Protein AF-A0A0G2JDP6-F1 (afdb_monomer_lite)

Organism: Mus musculus (NCBI:txid10090)

Radius of gyration: 24.25 Å; chains: 1; bounding box: 57×30×62 Å

Foldseek 3Di:
DVVVVVVVVVVVVVVVVVVVVVVVCCVVPPQPDDWDWDQDPVRDIDTDDDDRDPDDDDAPPVGDDFAEDAWVVNVPPDPTDDDDPDPPDPTDYDYD

Structure (mmCIF, N/CA/C/O backbone):
data_AF-A0A0G2JDP6-F1
#
_entry.id   AF-A0A0G2JDP6-F1
#
loop_
_atom_site.group_PDB
_atom_site.id
_atom_site.type_symbol
_atom_site.label_atom_id
_atom_site.label_alt_id
_atom_site.label_comp_id
_atom_site.label_asym_id
_atom_site.label_entity_id
_atom_site.label_seq_id
_atom_site.pdbx_PDB_ins_code
_atom_site.Cartn_x
_atom_site.Cartn_y
_atom_site.Cartn_z
_atom_site.occupancy
_atom_site.B_iso_or_equiv
_atom_site.auth_seq_id
_atom_site.auth_comp_id
_atom_site.auth_asym_id
_atom_site.auth_atom_id
_atom_site.pdbx_PDB_model_num
ATOM 1 N N . MET A 1 1 ? -37.691 4.862 43.878 1.00 62.28 1 MET A N 1
ATOM 2 C CA . MET A 1 1 ? -36.259 5.213 44.036 1.00 62.28 1 MET A CA 1
ATOM 3 C C . MET A 1 1 ? -35.328 4.170 43.407 1.00 62.28 1 MET A C 1
ATOM 5 O O . MET A 1 1 ? -34.519 4.550 42.577 1.00 62.28 1 MET A O 1
ATOM 9 N N . LEU A 1 2 ? -35.495 2.869 43.688 1.00 64.81 2 LEU A N 1
ATOM 10 C CA . LEU A 1 2 ? -34.685 1.780 43.098 1.00 64.81 2 LEU A CA 1
ATOM 11 C C . LEU A 1 2 ? -34.725 1.705 41.556 1.00 64.81 2 LEU A C 1
ATOM 13 O O . LEU A 1 2 ? -33.679 1.564 40.934 1.00 64.81 2 LEU A O 1
ATOM 17 N N . LEU A 1 3 ? -35.899 1.885 40.933 1.00 66.44 3 LEU A N 1
ATOM 18 C CA . LEU A 1 3 ? -36.023 1.928 39.464 1.00 66.44 3 LEU A CA 1
ATOM 19 C C . LEU A 1 3 ? -35.224 3.078 38.826 1.00 66.44 3 LEU A C 1
ATOM 21 O O . LEU A 1 3 ? -34.609 2.899 37.782 1.00 66.44 3 LEU A O 1
ATOM 25 N N . SER A 1 4 ? -35.197 4.247 39.473 1.00 71.88 4 SER A N 1
ATOM 26 C CA . SER A 1 4 ? -34.457 5.417 38.984 1.00 71.88 4 SER A CA 1
ATOM 27 C C . SER A 1 4 ? -32.946 5.194 39.040 1.00 71.88 4 SER A C 1
ATOM 29 O O . SER A 1 4 ? -32.233 5.607 38.133 1.00 71.88 4 SER A O 1
ATOM 31 N N . ILE A 1 5 ? -32.464 4.521 40.089 1.00 69.81 5 ILE A N 1
ATOM 32 C CA . ILE A 1 5 ? -31.047 4.175 40.259 1.00 69.81 5 ILE A CA 1
ATOM 33 C C . ILE A 1 5 ? -30.642 3.102 39.237 1.00 69.81 5 ILE A C 1
ATOM 35 O O . ILE A 1 5 ? -29.591 3.220 38.617 1.00 69.81 5 ILE A O 1
ATOM 39 N N . GLY A 1 6 ? -31.498 2.104 38.988 1.00 68.00 6 GLY A N 1
ATOM 40 C CA . GLY A 1 6 ? -31.259 1.077 37.968 1.00 68.00 6 GLY A CA 1
ATOM 41 C C . GLY A 1 6 ? -31.107 1.650 36.555 1.00 68.00 6 GLY A C 1
ATOM 42 O O . GLY A 1 6 ? -30.171 1.282 35.848 1.00 68.00 6 GLY A O 1
ATOM 43 N N . MET A 1 7 ? -31.958 2.608 36.165 1.00 69.31 7 MET A N 1
ATOM 44 C CA . MET A 1 7 ? -31.839 3.278 34.860 1.00 69.31 7 MET A CA 1
ATOM 45 C C . MET A 1 7 ? -30.584 4.156 34.751 1.00 69.31 7 MET A C 1
ATOM 47 O O . MET A 1 7 ? -29.950 4.184 33.698 1.00 69.31 7 MET A O 1
ATOM 51 N N . LEU A 1 8 ? -30.181 4.822 35.839 1.00 72.44 8 LEU A N 1
ATOM 52 C CA . LEU A 1 8 ? -28.931 5.588 35.891 1.00 72.44 8 LEU A CA 1
ATOM 53 C C . LEU A 1 8 ? -27.704 4.688 35.694 1.00 72.44 8 LEU A C 1
ATOM 55 O O . LEU A 1 8 ? -26.831 5.019 34.895 1.00 72.44 8 LEU A O 1
ATOM 59 N N . MET A 1 9 ? -27.663 3.526 36.347 1.00 70.25 9 MET A N 1
ATOM 60 C CA . MET A 1 9 ? -26.551 2.577 36.206 1.00 70.25 9 MET A CA 1
ATOM 61 C C . MET A 1 9 ? -26.471 1.989 34.789 1.00 70.25 9 MET A C 1
ATOM 63 O O . MET A 1 9 ? -25.375 1.890 34.245 1.00 70.25 9 MET A O 1
ATOM 67 N N . LEU A 1 10 ? -27.616 1.681 34.164 1.00 73.25 10 LEU A N 1
ATOM 68 C CA . LEU A 1 10 ? -27.697 1.266 32.754 1.00 73.25 10 LEU A CA 1
ATOM 69 C C . LEU A 1 10 ? -27.219 2.363 31.788 1.00 73.25 10 LEU A C 1
ATOM 71 O O . LEU A 1 10 ? -26.515 2.069 30.825 1.00 73.25 10 LEU A O 1
ATOM 75 N N . SER A 1 11 ? -27.544 3.632 32.055 1.00 86.56 11 SER A N 1
ATOM 76 C CA . SER A 1 11 ? -27.038 4.745 31.239 1.00 86.56 11 SER A CA 1
ATOM 77 C C . SER A 1 11 ? -25.528 4.941 31.392 1.00 86.56 11 SER A C 1
ATOM 79 O O . SER A 1 11 ? -24.836 5.188 30.408 1.00 86.56 11 SER A O 1
ATOM 81 N N . ALA A 1 12 ? -24.993 4.774 32.605 1.00 86.00 12 ALA A N 1
ATOM 82 C CA . ALA A 1 12 ? -23.573 4.951 32.882 1.00 86.00 12 ALA A CA 1
ATOM 83 C C . ALA A 1 12 ? -22.729 3.851 32.226 1.00 86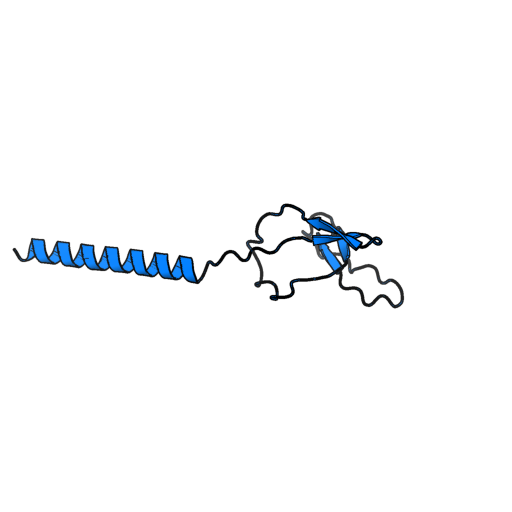.00 12 ALA A C 1
ATOM 85 O O . ALA A 1 12 ? -21.692 4.144 31.630 1.00 86.00 12 ALA A O 1
ATOM 86 N N . THR A 1 13 ? -23.190 2.597 32.273 1.00 89.00 13 THR A N 1
ATOM 87 C CA . THR A 1 13 ? -22.524 1.490 31.574 1.00 89.00 13 THR A CA 1
ATOM 88 C C . THR A 1 13 ? -22.602 1.662 30.063 1.00 89.00 13 THR A C 1
ATOM 90 O O . THR A 1 13 ? -21.597 1.463 29.385 1.00 89.00 13 THR A O 1
ATOM 93 N N . GLN A 1 14 ? -23.738 2.112 29.526 1.00 90.44 14 GLN A N 1
ATOM 94 C CA . GLN A 1 14 ? -23.864 2.395 28.098 1.00 90.44 14 GLN A CA 1
ATOM 95 C C . GLN A 1 14 ? -22.895 3.502 27.653 1.00 90.44 14 GLN A C 1
ATOM 97 O O . GLN A 1 14 ? -22.152 3.310 26.694 1.00 90.44 14 GLN A O 1
ATOM 102 N N . VAL A 1 15 ? -22.825 4.620 28.380 1.00 91.38 15 VAL A N 1
ATOM 103 C CA . VAL A 1 15 ? -21.871 5.704 28.086 1.00 91.38 15 VAL A CA 1
ATOM 104 C C . VAL A 1 15 ? -20.428 5.207 28.175 1.00 91.38 15 VAL A C 1
ATOM 106 O O . VAL A 1 15 ? -19.635 5.489 27.280 1.00 91.38 15 VAL A O 1
ATOM 109 N N . TYR A 1 16 ? -20.099 4.421 29.204 1.00 93.50 16 TYR A N 1
ATOM 110 C CA . TYR A 1 16 ? -18.772 3.829 29.350 1.00 93.50 16 TYR A CA 1
ATOM 111 C C . TYR A 1 16 ? -18.421 2.928 28.161 1.00 93.50 16 TYR A C 1
ATOM 113 O O . TYR A 1 16 ? -17.357 3.094 27.577 1.00 93.50 16 TYR A O 1
ATOM 121 N N . THR A 1 17 ? -19.322 2.026 27.754 1.00 92.81 17 THR A N 1
ATOM 122 C CA . THR A 1 17 ? -19.084 1.127 26.610 1.00 92.81 17 THR A CA 1
ATOM 123 C C . THR A 1 17 ? -18.930 1.872 25.286 1.00 92.81 17 THR A C 1
ATOM 125 O O . THR A 1 17 ? -18.046 1.539 24.504 1.00 92.81 17 THR A O 1
ATOM 128 N N . ILE A 1 18 ? -19.732 2.910 25.036 1.00 93.94 18 ILE A N 1
ATOM 129 C CA . ILE A 1 18 ? -19.590 3.734 23.828 1.00 93.94 18 ILE A CA 1
ATOM 130 C C . ILE A 1 18 ? -18.234 4.444 23.836 1.00 93.94 18 ILE A C 1
ATOM 132 O O . ILE A 1 18 ? -17.518 4.409 22.837 1.00 93.94 18 ILE A O 1
ATOM 136 N N . LEU A 1 19 ? -17.855 5.049 24.966 1.00 94.12 19 LEU A N 1
ATOM 137 C CA . LEU A 1 19 ? -16.583 5.756 25.099 1.00 94.12 19 LEU A CA 1
ATOM 138 C C . LEU A 1 19 ? -15.389 4.815 24.890 1.00 94.12 19 LEU A C 1
ATOM 140 O O . LEU A 1 19 ? -14.459 5.165 24.165 1.00 94.12 19 LEU A O 1
ATOM 144 N N . THR A 1 20 ? -15.409 3.624 25.496 1.00 93.50 20 THR A N 1
ATOM 145 C CA . THR A 1 20 ? -14.309 2.660 25.362 1.00 93.50 20 THR A CA 1
ATOM 146 C C . THR A 1 20 ? -14.191 2.124 23.942 1.00 93.50 20 THR A C 1
ATOM 148 O O . THR A 1 20 ? -13.077 2.057 23.426 1.00 93.50 20 THR A O 1
ATOM 151 N N . VAL A 1 21 ? -15.309 1.805 23.280 1.00 93.25 21 VAL A N 1
ATOM 152 C CA . VAL A 1 21 ? -15.309 1.371 21.874 1.00 93.25 21 VAL A CA 1
ATOM 153 C C . VAL A 1 21 ? -14.787 2.481 20.965 1.00 93.25 21 VAL A C 1
ATOM 155 O O . VAL A 1 21 ? -13.922 2.218 20.132 1.00 93.25 21 VAL A O 1
ATOM 158 N N . GLN A 1 22 ? -15.246 3.721 21.148 1.00 90.06 22 GLN A N 1
ATOM 159 C CA . GLN A 1 22 ? -14.822 4.848 20.319 1.00 90.06 22 GLN A CA 1
ATOM 160 C C . GLN A 1 22 ? -13.333 5.167 20.505 1.00 90.06 22 GLN A C 1
ATOM 162 O O . GLN A 1 22 ? -12.627 5.400 19.526 1.00 90.06 22 GLN A O 1
ATOM 167 N N . LEU A 1 23 ? -12.837 5.133 21.746 1.00 90.50 23 LEU A N 1
ATOM 168 C CA . LEU A 1 23 ? -11.422 5.342 22.048 1.00 90.50 23 LEU A CA 1
ATOM 169 C C . LEU A 1 23 ? -10.558 4.217 21.470 1.00 90.50 23 LEU A C 1
ATOM 171 O O . LEU A 1 23 ? -9.527 4.487 20.861 1.00 90.50 23 LEU A O 1
ATOM 175 N N . PHE A 1 24 ? -10.987 2.961 21.615 1.00 89.62 24 PHE A N 1
ATOM 176 C CA . PHE A 1 24 ? -10.287 1.820 21.029 1.00 89.62 24 PHE A CA 1
ATOM 177 C C . PHE A 1 24 ? -10.246 1.921 19.503 1.00 89.62 24 PHE A C 1
ATOM 179 O O . PHE A 1 24 ? -9.182 1.750 18.911 1.00 89.62 24 PHE A O 1
ATOM 186 N N . ALA A 1 25 ? -11.372 2.248 18.868 1.00 84.12 25 ALA A N 1
ATOM 187 C CA . ALA A 1 25 ? -11.439 2.471 17.431 1.00 84.12 25 ALA A CA 1
ATOM 188 C C . ALA A 1 25 ? -10.489 3.598 17.002 1.00 84.12 25 ALA A C 1
ATOM 190 O O . ALA A 1 25 ? -9.704 3.392 16.088 1.00 84.12 25 ALA A O 1
ATOM 191 N N . PHE A 1 26 ? -10.478 4.739 17.695 1.00 83.12 26 PHE A N 1
ATOM 192 C CA . PHE A 1 26 ? -9.584 5.859 17.384 1.00 83.12 26 PHE A CA 1
ATOM 193 C C . PHE A 1 26 ? -8.095 5.498 17.514 1.00 83.12 26 PHE A C 1
ATOM 195 O O . PHE A 1 26 ? -7.295 5.855 16.655 1.00 83.12 26 PHE A O 1
ATOM 202 N N . LEU A 1 27 ? -7.718 4.759 18.563 1.00 80.69 27 LEU A N 1
ATOM 203 C CA . LEU A 1 27 ? -6.326 4.362 18.798 1.00 80.69 27 LEU A CA 1
ATOM 204 C C . LEU A 1 27 ? -5.838 3.273 17.830 1.00 80.69 27 LEU A C 1
ATOM 206 O O . LEU A 1 27 ? -4.649 3.225 17.524 1.00 80.69 27 LEU A O 1
ATOM 210 N N . ASN A 1 28 ? -6.729 2.392 17.364 1.00 73.81 28 ASN A N 1
ATOM 211 C CA . ASN A 1 28 ? -6.362 1.259 16.505 1.00 73.81 28 ASN A CA 1
ATOM 212 C C . ASN A 1 28 ? -6.596 1.521 15.011 1.00 73.81 28 ASN A C 1
ATOM 214 O O . ASN A 1 28 ? -5.915 0.925 14.181 1.00 73.81 28 ASN A O 1
ATOM 218 N N . LEU A 1 29 ? -7.520 2.414 14.652 1.00 67.06 29 LEU A N 1
ATOM 219 C CA . LEU A 1 29 ? -7.769 2.853 13.276 1.00 67.06 29 LEU A CA 1
ATOM 220 C C . LEU A 1 29 ? -6.977 4.123 12.965 1.00 67.06 29 LEU A C 1
ATOM 222 O O . LEU A 1 29 ? -7.529 5.069 12.412 1.00 67.06 29 LEU A O 1
ATOM 226 N N . LEU A 1 30 ? -5.693 4.162 13.327 1.00 62.91 30 LEU A N 1
ATOM 227 C CA . LEU A 1 30 ? -4.807 5.221 12.852 1.00 62.91 30 LEU A CA 1
ATOM 228 C C . LEU A 1 30 ? -4.764 5.129 11.319 1.00 62.91 30 LEU A C 1
ATOM 230 O O . LEU A 1 30 ? -4.236 4.129 10.815 1.00 62.91 30 LEU A O 1
ATOM 234 N N . PRO A 1 31 ? -5.322 6.105 10.573 1.00 58.59 31 PRO A N 1
ATOM 235 C CA . PRO A 1 31 ? -5.133 6.139 9.136 1.00 58.59 31 PRO A CA 1
ATOM 236 C C . PRO A 1 31 ? -3.629 6.209 8.897 1.00 58.59 31 PRO A C 1
ATOM 238 O O . PRO A 1 31 ? -2.919 7.037 9.468 1.00 58.59 31 PRO A O 1
ATOM 241 N N . VAL A 1 32 ? -3.126 5.250 8.134 1.00 61.44 32 VAL A N 1
ATOM 242 C CA . VAL A 1 32 ? -1.739 5.275 7.698 1.00 61.44 32 VAL A CA 1
ATOM 243 C C . VAL A 1 32 ? -1.759 6.069 6.414 1.00 61.44 32 VAL A C 1
ATOM 245 O O . VAL A 1 32 ? -2.124 5.537 5.371 1.00 61.44 32 VAL A O 1
ATOM 248 N N . GLU A 1 33 ? -1.459 7.356 6.526 1.00 63.94 33 GLU A N 1
ATOM 249 C CA . GLU A 1 33 ? -1.147 8.171 5.361 1.00 63.94 33 GLU A CA 1
ATOM 250 C C . GLU A 1 33 ? 0.162 7.636 4.778 1.00 63.94 33 GLU A C 1
ATOM 252 O O . GLU A 1 33 ? 1.162 7.465 5.483 1.00 63.94 33 GLU A O 1
ATOM 257 N N . ALA A 1 34 ? 0.109 7.260 3.510 1.00 69.94 34 ALA A N 1
ATOM 258 C CA . ALA A 1 34 ? 1.260 6.870 2.730 1.00 69.94 34 ALA A CA 1
ATOM 259 C C . ALA A 1 34 ? 1.194 7.702 1.458 1.00 69.94 34 ALA A C 1
ATOM 261 O O . ALA A 1 34 ? 0.233 7.572 0.713 1.00 69.94 34 ALA A O 1
ATOM 262 N N . ASP A 1 35 ? 2.194 8.548 1.234 1.00 75.19 35 ASP A N 1
ATOM 263 C CA . ASP A 1 35 ? 2.226 9.408 0.057 1.00 75.19 35 ASP A CA 1
ATOM 264 C C . ASP A 1 35 ? 2.919 8.699 -1.108 1.00 75.19 35 ASP A C 1
ATOM 266 O O . ASP A 1 35 ? 3.964 8.053 -0.946 1.00 75.19 35 ASP A O 1
ATOM 270 N N . ILE A 1 36 ? 2.382 8.874 -2.316 1.00 79.94 36 ILE A N 1
ATOM 271 C CA . ILE A 1 36 ? 3.040 8.422 -3.541 1.00 79.94 36 ILE A CA 1
ATOM 272 C C . ILE A 1 36 ? 3.964 9.530 -4.046 1.00 79.94 36 ILE A C 1
ATOM 274 O O . ILE A 1 36 ? 3.519 10.573 -4.529 1.00 79.94 36 ILE A O 1
ATOM 278 N N . LEU A 1 37 ? 5.271 9.267 -3.982 1.00 82.50 37 LEU A N 1
ATOM 279 C CA . LEU A 1 37 ? 6.318 10.153 -4.486 1.00 82.50 37 LEU A CA 1
ATOM 280 C C . LEU A 1 37 ? 6.946 9.559 -5.749 1.00 82.50 37 LEU A C 1
ATOM 282 O O . LEU A 1 37 ? 7.618 8.525 -5.693 1.00 82.50 37 LEU A O 1
ATOM 286 N N . ALA A 1 38 ? 6.766 10.226 -6.889 1.00 83.75 38 ALA A N 1
ATOM 287 C CA . ALA A 1 38 ? 7.477 9.871 -8.113 1.00 83.75 38 ALA A CA 1
ATOM 288 C C . ALA A 1 38 ? 8.749 10.706 -8.248 1.00 83.75 38 ALA A C 1
ATOM 290 O O . ALA A 1 38 ? 8.726 11.913 -8.015 1.00 83.75 38 ALA A O 1
ATOM 291 N N . TYR A 1 39 ? 9.836 10.069 -8.682 1.00 82.38 39 TYR A N 1
ATOM 292 C CA . TYR A 1 39 ? 11.103 10.731 -8.978 1.00 82.38 39 TYR A CA 1
ATOM 293 C C . TYR A 1 39 ? 11.438 10.548 -10.452 1.00 82.38 39 TYR A C 1
ATOM 295 O O . TYR A 1 39 ? 11.366 9.431 -10.972 1.00 82.38 39 TYR A O 1
ATOM 303 N N . ASN A 1 40 ? 11.828 11.630 -11.121 1.00 80.75 40 ASN A N 1
ATOM 304 C CA . ASN A 1 40 ? 12.380 11.542 -12.468 1.00 80.75 40 ASN A CA 1
ATOM 305 C C . ASN A 1 40 ? 13.909 11.323 -12.428 1.00 80.75 40 ASN A C 1
ATOM 307 O O . ASN A 1 40 ? 14.543 11.369 -11.373 1.00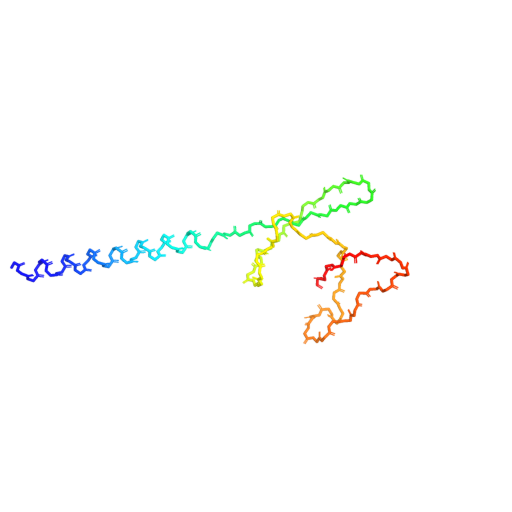 80.75 40 ASN A O 1
ATOM 311 N N . PHE A 1 41 ? 14.522 11.113 -13.596 1.00 81.06 41 PHE A N 1
ATOM 312 C CA . PHE A 1 41 ? 15.980 10.958 -13.723 1.00 81.06 41 PHE A CA 1
ATOM 313 C C . PHE A 1 41 ? 16.780 12.223 -13.360 1.00 81.06 41 PHE A C 1
ATOM 315 O O . PHE A 1 41 ? 17.990 12.146 -13.167 1.00 81.06 41 PHE A O 1
ATOM 322 N 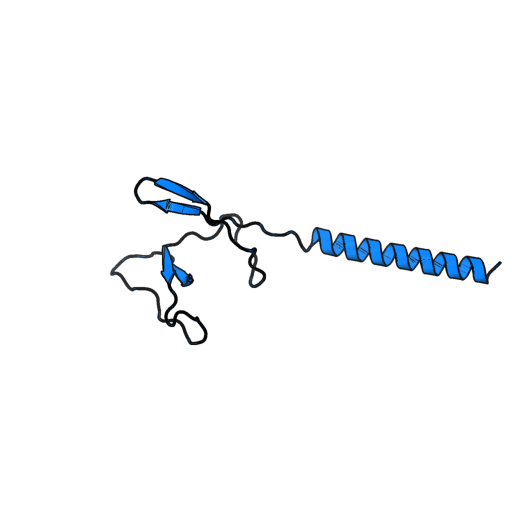N . GLU A 1 42 ? 16.115 13.370 -13.245 1.00 86.44 42 GLU A N 1
ATOM 323 C CA . GLU A 1 42 ? 16.687 14.663 -12.857 1.00 86.44 42 GLU A CA 1
ATOM 324 C C . GLU A 1 42 ? 16.473 14.960 -11.357 1.00 86.44 42 GLU A C 1
ATOM 326 O O . GLU A 1 42 ? 16.691 16.084 -10.911 1.00 86.44 42 GLU A O 1
ATOM 331 N N . ASN A 1 43 ? 16.052 13.960 -10.566 1.00 80.62 43 ASN A N 1
ATOM 332 C CA . ASN A 1 43 ? 15.713 14.066 -9.140 1.00 80.62 43 ASN A CA 1
ATOM 333 C C . ASN A 1 43 ? 14.600 15.077 -8.804 1.00 80.62 43 ASN A C 1
ATOM 335 O O . ASN A 1 43 ? 14.441 15.456 -7.642 1.00 80.62 43 ASN A O 1
ATOM 339 N N . ALA A 1 44 ? 13.796 15.492 -9.781 1.00 83.44 44 ALA A N 1
ATOM 340 C CA . ALA A 1 44 ? 12.556 16.200 -9.507 1.00 83.44 44 ALA A CA 1
ATOM 341 C C . ALA A 1 44 ? 11.547 15.215 -8.906 1.00 83.44 44 ALA A C 1
ATOM 343 O O . ALA A 1 44 ? 11.399 14.093 -9.401 1.00 83.44 44 ALA A O 1
ATOM 344 N N . SER A 1 45 ? 10.871 15.641 -7.839 1.00 85.00 45 SER A N 1
ATOM 345 C CA . SER A 1 45 ? 9.832 14.855 -7.177 1.00 85.00 45 SER A CA 1
ATOM 346 C C . SER A 1 45 ? 8.457 15.474 -7.392 1.00 85.00 45 SER A C 1
ATOM 348 O O . SER A 1 45 ? 8.320 16.697 -7.441 1.00 85.00 45 SER A O 1
ATOM 350 N N . GLN A 1 46 ? 7.448 14.619 -7.534 1.00 84.62 46 GLN A N 1
ATOM 351 C CA . GLN A 1 46 ? 6.047 15.016 -7.592 1.00 84.62 46 GLN A CA 1
ATOM 352 C C . GLN A 1 46 ? 5.221 14.090 -6.702 1.00 84.62 46 GLN A C 1
ATOM 354 O O . GLN A 1 46 ? 5.366 12.867 -6.776 1.00 84.62 46 GLN A O 1
ATOM 359 N N . THR A 1 47 ? 4.357 14.689 -5.886 1.00 83.81 47 THR A N 1
ATOM 360 C CA . THR A 1 47 ? 3.360 13.974 -5.087 1.00 83.81 47 THR A CA 1
ATOM 361 C C . THR A 1 47 ? 2.097 13.767 -5.911 1.00 83.81 47 THR A C 1
ATOM 363 O O . THR A 1 47 ? 1.666 14.675 -6.628 1.00 83.81 47 THR A O 1
ATOM 366 N N . PHE A 1 48 ? 1.517 12.575 -5.813 1.00 82.00 48 PHE A N 1
ATOM 367 C CA . PHE A 1 48 ? 0.234 12.246 -6.424 1.00 82.00 48 PHE A CA 1
ATOM 368 C C . PHE A 1 48 ? -0.814 12.073 -5.337 1.00 82.00 48 PHE A C 1
ATOM 370 O O . PHE A 1 48 ? -0.572 11.375 -4.360 1.00 82.00 48 PHE A O 1
ATOM 377 N N . GLU A 1 49 ? -1.973 12.692 -5.540 1.00 83.06 49 GLU A N 1
ATOM 378 C CA . GLU A 1 49 ? -3.138 12.473 -4.690 1.00 83.06 49 GLU A CA 1
ATOM 379 C C . GLU A 1 49 ? -3.643 11.043 -4.891 1.00 83.06 49 GLU A C 1
ATOM 381 O O . GLU A 1 49 ? -3.938 10.631 -6.020 1.00 83.06 49 GLU A O 1
ATOM 386 N N . ASP A 1 50 ? -3.764 10.296 -3.802 1.00 78.38 50 ASP A N 1
ATOM 387 C CA . ASP A 1 50 ? -4.271 8.937 -3.794 1.00 78.38 50 ASP A CA 1
ATOM 388 C C . ASP A 1 50 ? -5.401 8.759 -2.772 1.00 78.38 50 ASP A C 1
ATOM 390 O O . ASP A 1 50 ? -5.717 9.624 -1.953 1.00 78.38 50 ASP A O 1
ATOM 394 N N . LEU A 1 51 ? -6.098 7.629 -2.885 1.00 78.75 51 LEU A N 1
ATOM 395 C CA . LEU A 1 51 ? -7.063 7.218 -1.876 1.00 78.75 51 LEU A CA 1
ATOM 396 C C . LEU A 1 51 ? -6.365 6.268 -0.907 1.00 78.75 51 LEU A C 1
ATOM 398 O O . LEU A 1 51 ? -5.658 5.365 -1.359 1.00 78.75 51 LEU A O 1
ATOM 402 N N . PRO A 1 52 ? -6.626 6.385 0.406 1.00 72.56 52 PRO A N 1
ATOM 403 C CA . PRO A 1 52 ? -5.986 5.525 1.385 1.00 72.56 52 PRO A CA 1
ATOM 404 C C . PRO A 1 52 ? -6.297 4.057 1.080 1.00 72.56 52 PRO A C 1
ATOM 406 O O . PRO A 1 52 ? -7.464 3.666 0.939 1.00 72.56 52 PRO A O 1
ATOM 409 N N . ALA A 1 53 ? -5.252 3.231 1.001 1.00 70.81 53 ALA A N 1
ATOM 410 C CA . ALA A 1 53 ? -5.406 1.798 0.802 1.00 70.81 53 ALA A CA 1
ATOM 411 C C . ALA A 1 53 ? -6.212 1.199 1.968 1.00 70.81 53 ALA A C 1
ATOM 413 O O . ALA A 1 53 ? -5.831 1.286 3.134 1.00 70.81 53 ALA A O 1
ATOM 414 N N . ARG A 1 54 ? -7.359 0.585 1.654 1.00 68.56 54 ARG A N 1
ATOM 415 C CA . ARG A 1 54 ? -8.254 -0.025 2.658 1.00 68.56 54 ARG A CA 1
ATOM 416 C C . ARG A 1 54 ? -8.007 -1.518 2.872 1.00 68.56 54 ARG A C 1
ATOM 418 O O . ARG A 1 54 ? -8.741 -2.154 3.625 1.00 68.56 54 ARG A O 1
ATOM 425 N N . PHE A 1 55 ? -7.023 -2.083 2.181 1.00 65.00 55 PHE A N 1
ATOM 426 C CA . PHE A 1 55 ? -6.724 -3.508 2.179 1.00 65.00 55 PHE A CA 1
ATOM 427 C C . PHE A 1 55 ? -5.216 -3.745 2.274 1.00 65.00 55 PHE A C 1
ATOM 429 O O . PHE A 1 55 ? -4.421 -2.955 1.773 1.00 65.00 55 PHE A O 1
ATOM 436 N N . GLY A 1 56 ? -4.838 -4.865 2.892 1.00 75.12 56 GLY A N 1
ATOM 437 C CA . GLY A 1 56 ? -3.445 -5.285 3.035 1.00 75.12 56 GLY A CA 1
ATOM 438 C C . GLY A 1 56 ? -2.811 -4.922 4.377 1.00 75.12 56 GLY A C 1
ATOM 439 O O . GLY A 1 56 ? -3.452 -4.397 5.288 1.00 75.12 56 GLY A O 1
ATOM 440 N N . TYR A 1 57 ? -1.536 -5.278 4.508 1.00 74.56 57 TYR A N 1
ATOM 441 C CA . TYR A 1 57 ? -0.731 -4.934 5.674 1.00 74.56 57 TYR A CA 1
ATOM 442 C C . TYR A 1 57 ? -0.277 -3.478 5.610 1.00 74.56 57 TYR A C 1
ATOM 444 O O . TYR A 1 57 ? -0.108 -2.908 4.533 1.00 74.56 57 TYR A O 1
ATOM 452 N N . ARG A 1 58 ? -0.028 -2.897 6.786 1.00 74.06 58 ARG A N 1
ATOM 453 C CA . ARG A 1 58 ? 0.588 -1.576 6.900 1.00 74.06 58 ARG A CA 1
ATOM 454 C C . ARG A 1 58 ? 1.942 -1.570 6.185 1.00 74.06 58 ARG A C 1
ATOM 456 O O . ARG A 1 58 ? 2.743 -2.485 6.384 1.00 74.06 58 ARG A O 1
ATOM 463 N N . LEU 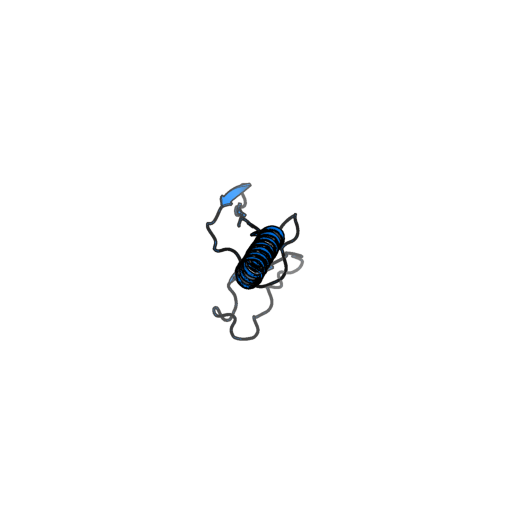A 1 59 ? 2.191 -0.531 5.390 1.00 78.25 59 LEU A N 1
ATOM 464 C CA . LEU A 1 59 ? 3.491 -0.330 4.756 1.00 78.25 59 LEU A CA 1
ATOM 465 C C . LEU A 1 59 ? 4.588 -0.132 5.821 1.00 78.25 59 LEU A C 1
ATOM 467 O O . LEU A 1 59 ? 4.305 0.409 6.896 1.00 78.25 59 LEU A O 1
ATOM 471 N N . PRO A 1 60 ? 5.836 -0.558 5.550 1.00 82.62 60 PRO A N 1
ATOM 472 C CA . PRO A 1 60 ? 6.974 -0.237 6.407 1.00 82.62 60 PRO A CA 1
ATOM 473 C C . PRO A 1 60 ? 7.094 1.274 6.631 1.00 82.62 60 PRO A C 1
ATOM 475 O O . PRO A 1 60 ? 6.679 2.057 5.781 1.00 82.62 60 PRO A O 1
ATOM 478 N N . ALA A 1 61 ? 7.715 1.690 7.739 1.00 79.88 61 ALA A N 1
ATOM 479 C CA . ALA A 1 61 ? 7.931 3.113 8.029 1.00 79.88 61 ALA A CA 1
ATOM 480 C C . ALA A 1 61 ? 8.731 3.834 6.925 1.00 79.88 61 ALA A C 1
ATOM 482 O O . ALA A 1 61 ? 8.510 5.011 6.677 1.00 79.88 61 ALA A O 1
ATOM 483 N N . GLU A 1 62 ? 9.608 3.102 6.235 1.00 82.81 62 GLU A N 1
ATOM 484 C CA . GLU A 1 62 ? 10.416 3.585 5.105 1.00 82.81 62 GLU A CA 1
ATOM 485 C C . GLU A 1 62 ? 9.649 3.592 3.762 1.00 82.81 62 GLU A C 1
ATOM 487 O O . GLU A 1 62 ? 10.194 3.980 2.729 1.00 82.81 62 GLU A O 1
ATOM 492 N N . GLY A 1 63 ? 8.400 3.116 3.748 1.00 82.06 63 GLY A N 1
ATOM 493 C CA . GLY A 1 63 ? 7.593 2.949 2.541 1.00 82.06 63 GLY A CA 1
ATOM 494 C C . GLY A 1 63 ? 8.062 1.811 1.625 1.00 82.06 63 GLY A C 1
ATOM 495 O O . GLY A 1 63 ? 8.838 0.931 2.008 1.00 82.06 63 GLY A O 1
ATOM 496 N N . LEU A 1 64 ? 7.547 1.810 0.392 1.00 84.25 64 LEU A N 1
ATOM 497 C CA . LEU A 1 64 ? 7.98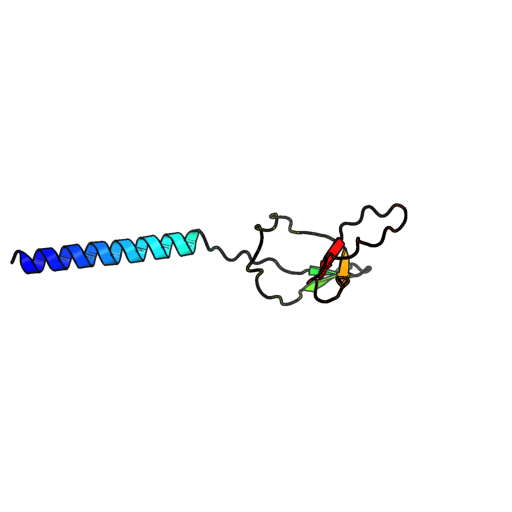2 0.923 -0.688 1.00 84.25 64 LEU A CA 1
ATOM 498 C C . LEU A 1 64 ? 8.554 1.765 -1.825 1.00 84.25 64 LEU A C 1
ATOM 500 O O . LEU A 1 64 ? 7.934 2.728 -2.266 1.00 84.25 64 LEU A O 1
ATOM 504 N N . LYS A 1 65 ? 9.723 1.369 -2.331 1.00 85.75 65 LYS A N 1
ATOM 505 C CA . LYS A 1 65 ? 10.374 2.023 -3.466 1.00 85.75 65 LYS A CA 1
ATOM 506 C C . LYS A 1 65 ? 10.568 1.025 -4.596 1.00 85.75 65 LYS A C 1
ATOM 508 O O . LYS A 1 65 ? 11.142 -0.044 -4.396 1.00 85.75 65 LYS A O 1
ATOM 513 N N . GLY A 1 66 ? 10.122 1.394 -5.789 1.00 86.31 66 GLY A N 1
ATOM 514 C CA . GLY A 1 66 ? 10.241 0.555 -6.970 1.00 86.31 66 GLY A CA 1
ATOM 515 C C . GLY A 1 66 ? 9.814 1.275 -8.239 1.00 86.31 66 GLY A C 1
ATOM 516 O O . GLY A 1 66 ? 9.396 2.431 -8.207 1.00 86.31 66 GLY A O 1
ATOM 517 N N . PHE A 1 67 ? 9.935 0.576 -9.360 1.00 84.38 67 PHE A N 1
ATOM 518 C CA . PHE A 1 67 ? 9.437 1.040 -10.646 1.00 84.38 67 PHE A CA 1
ATOM 519 C C . PHE A 1 67 ? 7.955 0.721 -10.776 1.00 84.38 67 PHE A C 1
ATOM 521 O O . PHE A 1 67 ? 7.547 -0.423 -10.578 1.00 84.38 67 PHE A O 1
ATOM 528 N N . LEU A 1 68 ? 7.172 1.728 -11.144 1.00 84.06 68 LEU A N 1
ATOM 529 C CA . LEU A 1 68 ? 5.747 1.576 -11.386 1.00 84.06 68 LEU A CA 1
ATOM 530 C C . LEU A 1 68 ? 5.518 0.943 -12.763 1.00 84.06 68 LEU A C 1
ATOM 532 O O . LEU A 1 68 ? 6.050 1.431 -13.765 1.00 84.06 68 LEU A O 1
ATOM 536 N N . ILE A 1 69 ? 4.754 -0.146 -12.815 1.00 87.19 69 ILE A N 1
ATOM 537 C CA . ILE A 1 69 ? 4.394 -0.843 -14.055 1.00 87.19 69 ILE A CA 1
ATOM 538 C C . ILE A 1 69 ? 2.892 -1.120 -14.092 1.00 87.19 69 ILE A C 1
ATOM 540 O O . ILE A 1 69 ? 2.279 -1.372 -13.061 1.00 87.19 69 ILE A O 1
ATOM 544 N N . ASN A 1 70 ? 2.303 -1.115 -15.286 1.00 88.31 70 ASN A N 1
ATOM 545 C CA . ASN A 1 70 ? 0.905 -1.509 -15.455 1.00 88.31 70 ASN A CA 1
ATOM 546 C C . ASN A 1 70 ? 0.750 -3.026 -15.313 1.00 88.31 70 ASN A C 1
ATOM 548 O O . ASN A 1 70 ? 1.563 -3.790 -15.855 1.00 88.31 70 ASN A O 1
ATOM 552 N N . SER A 1 71 ? -0.317 -3.453 -14.643 1.00 92.00 71 SER A N 1
ATOM 553 C CA . SER A 1 71 ? -0.741 -4.849 -14.612 1.00 92.00 71 SER A CA 1
ATOM 554 C C . SER A 1 71 ? -1.067 -5.378 -16.011 1.00 92.00 71 SER A C 1
ATOM 556 O O . SER A 1 71 ? -1.502 -4.670 -16.921 1.00 92.00 71 SER A O 1
ATOM 558 N N . LYS A 1 72 ? -0.817 -6.676 -16.193 1.00 92.19 72 LYS A N 1
ATOM 559 C CA . LYS A 1 72 ? -1.248 -7.440 -17.363 1.00 92.19 72 LYS A CA 1
ATOM 560 C C . LYS A 1 72 ? -1.871 -8.748 -16.873 1.00 92.19 72 LYS A C 1
ATOM 562 O O . LYS A 1 72 ? -1.116 -9.554 -16.332 1.00 92.19 72 LYS A O 1
ATOM 567 N N . PRO A 1 73 ? -3.183 -8.975 -17.060 1.00 93.88 73 PRO A N 1
ATOM 568 C CA . PRO A 1 73 ? -4.152 -8.060 -17.682 1.00 93.88 73 PRO A CA 1
ATOM 569 C C . PRO A 1 73 ? -4.406 -6.797 -16.837 1.00 93.88 73 PRO A C 1
ATOM 571 O O . PRO A 1 73 ? -4.216 -6.828 -15.626 1.00 93.88 73 PRO A O 1
ATOM 574 N N . GLU A 1 74 ? -4.843 -5.704 -17.476 1.00 91.75 74 GLU A N 1
ATOM 575 C CA . GL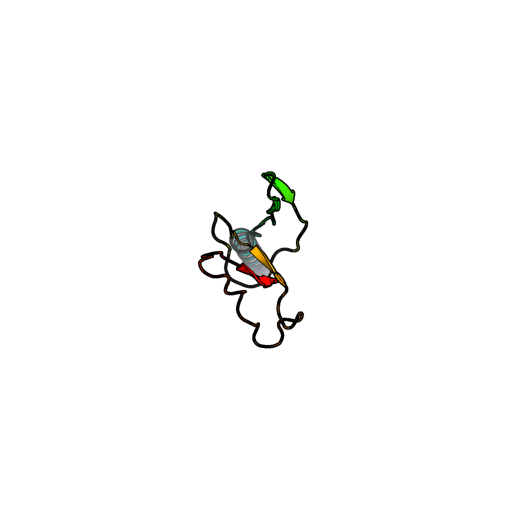U A 1 74 ? -5.017 -4.370 -16.851 1.00 91.75 74 GLU A CA 1
ATOM 576 C C . GLU A 1 74 ? -5.995 -4.348 -15.668 1.00 91.75 74 GLU A C 1
ATOM 578 O O . GLU A 1 74 ? -5.968 -3.446 -14.842 1.00 91.75 74 GLU A O 1
ATOM 583 N N . ASN A 1 75 ? -6.901 -5.323 -15.595 1.00 91.38 75 ASN A N 1
ATOM 584 C CA . ASN A 1 75 ? -7.885 -5.417 -14.521 1.00 91.38 75 ASN A CA 1
ATOM 585 C C . ASN A 1 75 ? -7.392 -6.232 -13.318 1.00 91.38 75 ASN A C 1
ATOM 587 O O . ASN A 1 75 ? -8.143 -6.361 -12.352 1.00 91.38 75 ASN A O 1
ATOM 591 N N . ALA A 1 76 ? -6.206 -6.849 -13.399 1.00 91.69 76 ALA A N 1
ATOM 592 C CA . ALA A 1 76 ? -5.649 -7.735 -12.376 1.00 91.69 76 ALA A CA 1
ATOM 593 C C . ALA A 1 76 ? -6.617 -8.834 -11.866 1.00 91.69 76 ALA A C 1
ATOM 595 O O . ALA A 1 76 ? -6.424 -9.391 -10.787 1.00 91.69 76 ALA A O 1
ATOM 596 N N . CYS A 1 77 ? -7.669 -9.160 -12.628 1.00 92.75 77 CYS A N 1
ATOM 597 C CA . CYS A 1 77 ? -8.682 -10.148 -12.234 1.00 92.75 77 CYS A CA 1
ATOM 598 C C . CYS A 1 77 ? -8.229 -11.590 -12.508 1.00 92.75 77 CYS A C 1
ATOM 600 O O . CYS A 1 77 ? -8.879 -12.544 -12.088 1.00 92.75 77 CYS A O 1
ATOM 602 N N . GLU A 1 78 ? -7.113 -11.742 -13.214 1.00 94.75 78 GLU A N 1
ATOM 603 C CA . GLU A 1 78 ? -6.456 -13.000 -13.546 1.00 94.75 78 GLU A CA 1
ATOM 604 C C . GLU A 1 78 ? -4.987 -12.926 -13.099 1.00 94.75 78 GLU A C 1
ATOM 606 O O . GLU A 1 78 ? -4.487 -11.827 -12.829 1.00 94.75 78 GLU A O 1
ATOM 611 N N . PRO A 1 79 ? -4.268 -14.062 -13.013 1.00 94.06 79 PRO A N 1
ATOM 612 C CA . PRO A 1 79 ? -2.861 -14.061 -12.631 1.00 94.06 79 PRO A CA 1
ATOM 613 C C . PRO A 1 79 ? -2.027 -13.083 -13.470 1.00 94.06 79 PRO A C 1
ATOM 615 O O . PRO A 1 79 ? -1.962 -13.194 -14.695 1.00 94.06 79 PRO A O 1
ATOM 618 N N . ILE A 1 80 ? -1.386 -12.130 -12.790 1.00 93.81 80 ILE A N 1
ATOM 619 C CA . ILE A 1 80 ? -0.612 -11.067 -13.433 1.00 93.81 80 ILE A CA 1
ATOM 620 C C . ILE A 1 80 ? 0.683 -11.645 -14.017 1.00 93.81 80 ILE A C 1
ATOM 622 O O . ILE A 1 80 ? 1.373 -12.446 -13.380 1.00 93.81 80 ILE A O 1
ATOM 626 N N . VAL A 1 81 ? 1.028 -11.212 -15.229 1.00 91.69 81 VAL A N 1
ATOM 627 C CA . VAL A 1 81 ? 2.279 -11.585 -15.906 1.00 91.69 81 VAL A CA 1
ATOM 628 C C . VAL A 1 81 ? 3.488 -11.106 -15.081 1.00 91.69 81 VAL A C 1
ATOM 630 O O . VAL A 1 81 ? 3.465 -9.987 -14.565 1.00 91.69 81 VAL A O 1
ATOM 633 N N . PRO A 1 82 ? 4.564 -11.909 -14.955 1.00 87.88 82 PRO A N 1
ATOM 634 C CA . PRO A 1 82 ? 5.749 -11.514 -14.197 1.00 87.88 82 PRO A CA 1
ATOM 635 C C . PRO A 1 82 ? 6.390 -10.218 -14.724 1.00 87.88 82 PRO A C 1
ATOM 637 O O . PRO A 1 82 ? 6.252 -9.889 -15.909 1.00 87.88 82 PRO A O 1
ATOM 640 N N . PRO A 1 83 ? 7.122 -9.487 -13.860 1.00 84.75 83 PRO A N 1
ATOM 641 C CA . PRO A 1 83 ? 7.780 -8.247 -14.247 1.00 84.75 83 PRO A CA 1
ATOM 642 C C . PRO A 1 83 ? 8.824 -8.485 -15.350 1.00 84.75 83 PRO A C 1
ATOM 644 O O . PRO A 1 83 ? 9.345 -9.597 -15.488 1.00 84.75 83 PRO A O 1
ATOM 647 N N . PRO A 1 84 ? 9.172 -7.445 -16.131 1.00 79.75 84 PRO A N 1
ATOM 648 C CA . PRO A 1 84 ? 10.167 -7.566 -17.186 1.00 79.75 84 PRO A CA 1
ATOM 649 C C . PRO A 1 84 ? 11.513 -8.024 -16.618 1.00 79.75 84 PRO A C 1
ATOM 651 O O . PRO A 1 84 ? 12.147 -7.319 -15.834 1.00 79.75 84 PRO A O 1
ATOM 654 N N . LEU A 1 85 ? 11.972 -9.193 -17.059 1.00 73.12 85 LEU A N 1
ATOM 655 C CA . LEU A 1 85 ? 13.314 -9.692 -16.785 1.00 73.12 85 LEU A CA 1
ATOM 656 C C . LEU A 1 85 ? 14.293 -8.934 -17.691 1.00 73.12 85 LEU A C 1
ATOM 658 O O . LEU A 1 85 ? 14.657 -9.417 -18.758 1.00 73.12 85 LEU A O 1
ATOM 662 N N . LYS A 1 86 ? 14.671 -7.703 -17.333 1.00 66.69 86 LYS A N 1
ATOM 663 C CA . LYS A 1 86 ? 15.858 -7.095 -17.948 1.00 66.69 86 LYS A CA 1
ATOM 664 C C . LYS A 1 86 ? 17.091 -7.725 -17.311 1.00 66.69 86 LYS A C 1
ATOM 666 O O . LYS A 1 86 ? 17.212 -7.747 -16.085 1.00 66.69 86 LYS A O 1
ATOM 671 N N . ASP A 1 87 ? 17.984 -8.236 -18.154 1.00 53.91 87 ASP A N 1
ATOM 672 C CA . ASP A 1 87 ? 19.218 -8.902 -17.743 1.00 53.91 87 ASP A CA 1
ATOM 673 C C . ASP A 1 87 ? 19.970 -8.044 -16.712 1.00 53.91 87 ASP A C 1
ATOM 675 O O . ASP A 1 87 ? 20.411 -6.931 -17.003 1.00 53.91 87 ASP A O 1
ATOM 679 N N . ASN A 1 88 ? 20.099 -8.569 -15.491 1.00 54.88 88 ASN A N 1
ATOM 680 C CA . ASN A 1 88 ? 20.820 -7.981 -14.354 1.00 54.88 88 ASN A CA 1
ATOM 681 C C . ASN A 1 88 ? 20.193 -6.761 -13.651 1.00 54.88 88 ASN A C 1
ATOM 683 O O . ASN A 1 88 ? 20.858 -6.152 -12.811 1.00 54.88 88 ASN A O 1
ATOM 687 N N . SER A 1 89 ? 18.928 -6.406 -13.901 1.00 57.41 89 SER A N 1
ATOM 688 C CA . SER A 1 89 ? 18.255 -5.388 -13.079 1.00 57.41 89 SER A CA 1
ATOM 689 C C . SER A 1 89 ? 17.560 -6.029 -11.872 1.00 57.41 89 SER A C 1
ATOM 691 O O . SER A 1 89 ? 16.468 -6.575 -12.007 1.00 57.41 89 SER A O 1
ATOM 693 N N . SER A 1 90 ? 18.147 -5.922 -10.674 1.00 62.59 90 SER A N 1
ATOM 694 C CA . SER A 1 90 ? 17.509 -6.302 -9.397 1.00 62.59 90 SER A CA 1
ATOM 695 C C . SER A 1 90 ? 16.491 -5.250 -8.921 1.00 62.59 90 SER A C 1
ATOM 697 O O . SER A 1 90 ? 16.472 -4.863 -7.751 1.00 62.59 90 SER A O 1
ATOM 699 N N . GLY A 1 91 ? 15.713 -4.692 -9.849 1.00 73.81 91 GLY A N 1
ATOM 700 C CA . GLY A 1 91 ? 14.744 -3.648 -9.542 1.00 73.81 91 GLY A CA 1
ATOM 701 C C . GLY A 1 91 ? 13.521 -4.225 -8.835 1.00 73.81 91 GLY A C 1
ATOM 702 O O . GLY A 1 91 ? 12.984 -5.245 -9.256 1.00 73.81 91 GLY A O 1
ATOM 703 N N . THR A 1 92 ? 13.057 -3.556 -7.782 1.00 84.75 92 THR A N 1
ATOM 704 C CA . THR A 1 92 ? 11.720 -3.793 -7.225 1.00 84.75 92 THR A CA 1
ATOM 705 C C . THR A 1 92 ? 10.689 -3.155 -8.153 1.00 84.75 92 THR A C 1
ATOM 707 O O . THR A 1 92 ? 10.860 -2.003 -8.558 1.00 84.75 92 THR A O 1
ATOM 710 N N . PHE A 1 93 ? 9.620 -3.879 -8.479 1.00 86.50 93 PHE A N 1
ATOM 711 C CA . PHE A 1 93 ? 8.517 -3.383 -9.303 1.00 86.50 93 PHE A CA 1
ATOM 712 C C . PHE A 1 93 ? 7.239 -3.304 -8.470 1.00 86.50 93 PHE A C 1
ATOM 714 O O . PHE A 1 93 ? 6.959 -4.205 -7.680 1.00 86.50 93 PHE A O 1
ATOM 721 N N . ILE A 1 94 ? 6.479 -2.230 -8.658 1.00 86.81 94 ILE A N 1
ATOM 722 C CA . ILE A 1 94 ? 5.170 -2.008 -8.046 1.00 86.81 94 ILE A CA 1
ATOM 723 C C . ILE A 1 94 ? 4.156 -1.993 -9.186 1.00 86.81 94 ILE A C 1
ATOM 725 O O . ILE A 1 94 ? 4.325 -1.260 -10.160 1.00 86.81 94 ILE A O 1
ATOM 729 N N . VAL A 1 95 ? 3.141 -2.845 -9.084 1.00 87.81 95 VAL A N 1
ATOM 730 C CA . VAL A 1 95 ? 2.115 -3.004 -10.117 1.00 87.81 95 VAL A CA 1
ATOM 731 C C . VAL A 1 95 ? 0.913 -2.120 -9.788 1.00 87.81 95 VAL A C 1
ATOM 733 O O . VAL A 1 95 ? 0.477 -2.112 -8.636 1.00 87.81 95 VAL A O 1
ATOM 736 N N . LEU A 1 96 ? 0.397 -1.417 -10.801 1.00 83.06 96 LEU A N 1
ATOM 737 C CA . LEU A 1 96 ? -0.901 -0.731 -10.788 1.00 83.06 96 LEU A CA 1
ATOM 738 C C . LEU A 1 96 ? -1.989 -1.554 -11.479 1.00 83.06 96 LEU A C 1
ATOM 740 O O . LEU A 1 96 ? -1.711 -2.129 -12.562 1.00 83.06 96 LEU A O 1
#

Sequence (96 aa):
MLLSIGMLMLSATQVYTILTVQLFAFLNLLPVEADILAYNFENASQTFEDLPARFGYRLPAEGLKGFLINSKPENACEPIVPPPLKDNSSGTFIVL

pLDDT: mean 80.32, std 10.37, range [53.91, 94.75]

Secondary structure (DSSP, 8-state):
-HHHHHHHHHHHHHHHHHHHHHHHHHHH-------EEEE-TT--EEEE--PPP-SSPPPPTT----EEE--SSTT--SPPPPPP--TT----EEE-